Protein AF-A0A7C5NJ70-F1 (afdb_monomer)

Radius of gyration: 10.96 Å; Cα contacts (8 Å, |Δi|>4): 88; chains: 1; bounding box: 27×20×24 Å

Solvent-accessible surface area (backbone atoms only — not comparable to full-atom values): 3813 Å² total; per-residue (Å²): 34,74,43,87,48,94,86,42,55,77,76,70,86,80,65,84,96,62,85,63,48,78,76,43,70,54,92,59,76,47,70,57,96,87,42,77,41,32,41,26,37,32,35,48,89,98,44,75,31,29,43,58,42,90,79,60,83,89,131

Mean predicted aligned error: 2.75 Å

Structure (mmCIF, N/CA/C/O backbone):
data_AF-A0A7C5NJ70-F1
#
_entry.id   AF-A0A7C5NJ70-F1
#
loop_
_atom_site.group_PDB
_atom_site.id
_atom_site.type_symbol
_atom_site.label_atom_id
_atom_site.label_alt_id
_atom_site.label_comp_id
_atom_site.label_asym_id
_atom_site.label_entity_id
_atom_site.label_seq_id
_atom_site.pdbx_PDB_ins_code
_atom_site.Cartn_x
_atom_site.Cartn_y
_atom_site.Cartn_z
_atom_site.occupancy
_atom_site.B_iso_or_equiv
_atom_site.auth_seq_id
_atom_site.auth_comp_id
_atom_site.auth_asym_id
_atom_site.auth_atom_id
_atom_site.pdbx_PDB_model_num
ATOM 1 N N . ARG A 1 1 ? 5.197 -1.090 5.930 1.00 94.50 1 ARG A N 1
ATOM 2 C CA . ARG A 1 1 ? 6.648 -1.029 6.243 1.00 94.50 1 ARG A CA 1
ATOM 3 C C . ARG A 1 1 ? 7.081 0.414 6.456 1.00 94.50 1 ARG A C 1
ATOM 5 O O . ARG A 1 1 ? 6.387 1.307 5.986 1.00 94.50 1 ARG A O 1
ATOM 12 N N . GLU A 1 2 ? 8.193 0.650 7.151 1.00 96.06 2 GLU A N 1
ATOM 13 C CA . GLU A 1 2 ? 8.705 2.005 7.433 1.00 96.06 2 GLU A CA 1
ATOM 14 C C . GLU A 1 2 ? 9.154 2.7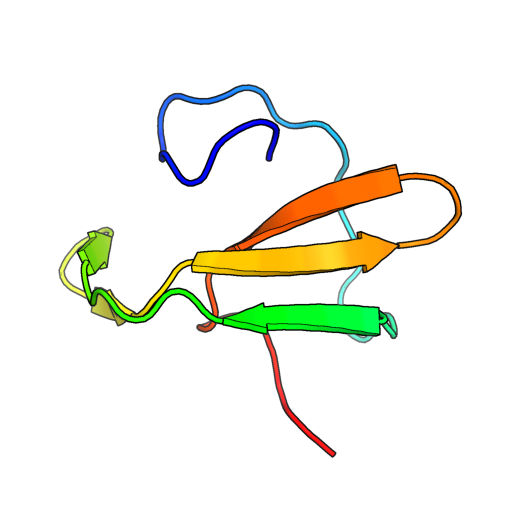55 6.176 1.00 96.06 2 GLU A C 1
ATOM 16 O O . GLU A 1 2 ? 8.851 3.935 6.010 1.00 96.06 2 GLU A O 1
ATOM 21 N N . LYS A 1 3 ? 9.829 2.050 5.263 1.00 94.31 3 LYS A N 1
ATOM 22 C CA . LYS A 1 3 ? 10.345 2.572 3.989 1.00 94.31 3 LYS A CA 1
ATOM 23 C C . LYS A 1 3 ? 9.872 1.677 2.830 1.00 94.31 3 LYS A C 1
ATOM 25 O O . LYS A 1 3 ? 9.518 0.522 3.082 1.00 94.31 3 LYS A O 1
ATOM 30 N N . PRO A 1 4 ? 9.889 2.151 1.572 1.00 91.94 4 PRO A N 1
ATOM 31 C CA . PRO A 1 4 ? 9.547 1.344 0.396 1.00 91.94 4 PRO A CA 1
ATOM 32 C C . PRO A 1 4 ? 10.699 0.386 0.029 1.00 91.94 4 PRO A C 1
ATOM 34 O O . PRO A 1 4 ? 11.281 0.451 -1.048 1.00 91.94 4 PRO A O 1
ATOM 37 N N . LEU A 1 5 ? 11.103 -0.467 0.976 1.00 89.88 5 LEU A N 1
ATOM 38 C CA . LEU A 1 5 ? 12.243 -1.379 0.859 1.00 89.88 5 LEU A CA 1
ATOM 39 C C . LEU A 1 5 ? 11.941 -2.711 1.544 1.00 89.88 5 LEU A C 1
ATOM 41 O O . LEU A 1 5 ? 11.442 -2.737 2.675 1.00 89.88 5 LEU A O 1
ATOM 45 N N . LEU A 1 6 ? 12.344 -3.817 0.909 1.00 86.25 6 LEU A N 1
ATOM 46 C CA . LEU A 1 6 ? 12.181 -5.166 1.461 1.00 86.25 6 LEU A CA 1
ATOM 47 C C . LEU A 1 6 ? 12.953 -5.413 2.763 1.00 86.25 6 LEU A C 1
ATOM 49 O O . LEU A 1 6 ? 12.572 -6.292 3.528 1.00 86.25 6 LEU A O 1
ATOM 53 N N . ALA A 1 7 ? 14.021 -4.663 3.021 1.00 89.81 7 ALA A N 1
ATOM 54 C CA . ALA A 1 7 ? 14.806 -4.780 4.248 1.00 89.81 7 ALA A CA 1
ATOM 55 C C 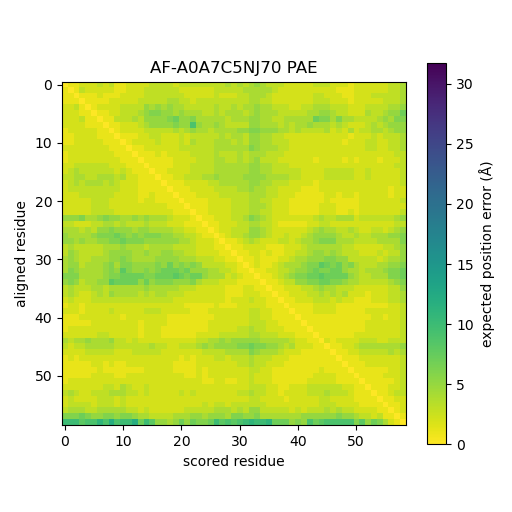. ALA A 1 7 ? 14.295 -3.867 5.381 1.00 89.81 7 ALA A C 1
ATOM 57 O O . ALA A 1 7 ? 14.809 -3.920 6.491 1.00 89.81 7 ALA A O 1
ATOM 58 N N . SER A 1 8 ? 13.300 -3.009 5.121 1.00 93.69 8 SER A N 1
ATOM 59 C CA . SER A 1 8 ? 12.815 -2.055 6.125 1.00 93.69 8 SER A CA 1
ATOM 60 C C . SER A 1 8 ? 11.920 -2.703 7.183 1.00 93.69 8 SER A C 1
ATOM 62 O O . SER A 1 8 ? 11.256 -3.719 6.924 1.00 93.69 8 SER A O 1
ATOM 64 N N . GLY A 1 9 ? 11.863 -2.068 8.357 1.00 95.38 9 GLY A N 1
ATOM 65 C CA . GLY A 1 9 ? 11.046 -2.498 9.487 1.00 95.38 9 GLY A CA 1
ATOM 66 C C . GLY A 1 9 ? 9.563 -2.670 9.139 1.00 95.38 9 GLY A C 1
ATOM 67 O O . GLY A 1 9 ? 8.983 -1.957 8.304 1.00 95.38 9 GLY A O 1
ATOM 68 N N . ILE A 1 10 ? 8.934 -3.656 9.781 1.00 95.31 10 ILE A N 1
ATOM 69 C CA . ILE A 1 10 ? 7.495 -3.914 9.682 1.00 95.31 10 ILE A CA 1
ATOM 70 C C . ILE A 1 10 ? 6.787 -3.086 10.762 1.00 95.31 10 ILE A C 1
ATOM 72 O O . ILE A 1 10 ? 6.875 -3.404 11.940 1.00 95.31 10 ILE A O 1
ATOM 76 N N . LEU A 1 11 ? 6.054 -2.046 10.349 1.00 94.81 11 LEU A N 1
ATOM 77 C CA . LEU A 1 11 ? 5.260 -1.185 11.246 1.00 94.81 11 LEU A CA 1
ATOM 78 C C . LEU A 1 11 ? 3.981 -1.854 11.778 1.00 94.81 11 LEU A C 1
ATOM 80 O O . LEU A 1 11 ? 3.517 -1.568 12.887 1.00 94.81 11 LEU A O 1
ATOM 84 N N . ALA A 1 12 ? 3.361 -2.675 10.932 1.00 93.75 12 ALA A N 1
ATOM 85 C CA . ALA A 1 12 ? 2.086 -3.333 11.174 1.00 93.75 12 ALA A CA 1
ATOM 86 C C . ALA A 1 12 ? 1.904 -4.498 10.192 1.00 93.75 12 ALA A C 1
ATOM 88 O O . ALA A 1 12 ? 2.508 -4.509 9.114 1.00 93.75 12 ALA A O 1
ATOM 89 N N . ARG A 1 13 ? 1.046 -5.446 10.570 1.00 95.50 13 ARG A N 1
ATOM 90 C CA . ARG A 1 13 ? 0.459 -6.447 9.675 1.00 95.50 13 ARG A CA 1
ATOM 91 C C . ARG A 1 13 ? -1.022 -6.114 9.541 1.00 95.50 13 ARG A C 1
ATOM 93 O O . ARG A 1 13 ? -1.676 -5.896 10.557 1.00 95.50 13 ARG A O 1
ATOM 100 N N . ILE A 1 14 ? -1.502 -6.029 8.310 1.00 95.50 14 ILE A N 1
ATOM 101 C CA . ILE A 1 14 ? -2.893 -5.703 7.995 1.00 95.50 14 ILE A CA 1
ATOM 102 C C . ILE A 1 14 ? -3.584 -7.030 7.657 1.00 95.50 14 ILE A C 1
ATOM 104 O O . ILE A 1 14 ? -3.021 -7.780 6.855 1.00 95.50 14 ILE A O 1
ATOM 108 N N . PRO A 1 15 ? -4.712 -7.377 8.301 1.00 96.81 15 PRO A N 1
ATOM 109 C CA . PRO A 1 15 ? -5.476 -8.566 7.942 1.00 96.81 15 PRO A CA 1
ATOM 110 C C . PRO A 1 15 ? -5.947 -8.514 6.488 1.00 96.81 15 PRO A C 1
ATOM 112 O O . PRO A 1 15 ? -6.185 -7.432 5.947 1.00 96.81 15 PRO A O 1
ATOM 115 N N . ASP A 1 16 ? -6.114 -9.684 5.877 1.00 95.69 16 ASP A N 1
ATOM 116 C CA . ASP A 1 16 ? -6.720 -9.794 4.551 1.00 95.69 16 ASP A CA 1
ATOM 117 C C . ASP A 1 16 ? -8.093 -9.098 4.503 1.00 95.69 16 ASP A C 1
ATOM 119 O O . ASP A 1 16 ? -8.788 -9.021 5.520 1.00 95.69 16 ASP A O 1
ATOM 123 N N . SER A 1 17 ? -8.458 -8.566 3.333 1.00 94.62 17 SER A N 1
ATOM 124 C CA . SER A 1 17 ? -9.737 -7.880 3.097 1.00 94.62 17 SER A CA 1
ATOM 125 C C . SER A 1 17 ? -9.994 -6.638 3.976 1.00 94.62 17 SER A C 1
ATOM 127 O O . SER A 1 17 ? -11.124 -6.161 4.074 1.00 94.62 17 SER A O 1
ATOM 129 N N . SER A 1 18 ? -8.960 -6.082 4.619 1.00 96.69 18 SER A N 1
ATOM 130 C CA . SER A 1 18 ? -9.075 -4.814 5.352 1.00 96.69 18 SER A CA 1
ATOM 131 C C . SER A 1 18 ? -9.039 -3.617 4.405 1.00 96.69 18 SER A C 1
ATOM 133 O O . SER A 1 18 ? -8.214 -3.564 3.494 1.00 96.69 18 SER A O 1
ATOM 135 N N . PHE A 1 19 ? -9.856 -2.603 4.687 1.00 95.88 19 PHE A N 1
ATOM 136 C CA . PHE A 1 19 ? -9.782 -1.320 3.992 1.00 95.88 19 PHE A CA 1
ATOM 137 C C . PHE A 1 19 ? -8.593 -0.487 4.482 1.00 95.88 19 PHE A C 1
ATOM 139 O O . PHE A 1 19 ? -8.284 -0.447 5.677 1.00 95.88 19 PHE A O 1
ATOM 146 N N . VAL A 1 20 ? -7.937 0.193 3.544 1.00 96.62 20 VAL A N 1
ATOM 147 C CA . VAL A 1 20 ? -6.839 1.131 3.790 1.00 96.62 20 VAL A CA 1
ATOM 148 C C . VAL A 1 20 ? -7.057 2.382 2.950 1.00 96.62 20 VAL A C 1
ATOM 150 O O . VAL A 1 20 ? -7.562 2.290 1.832 1.00 96.62 20 VAL A O 1
ATOM 153 N N . ASP A 1 21 ? -6.615 3.536 3.442 1.00 97.12 21 ASP A N 1
ATOM 154 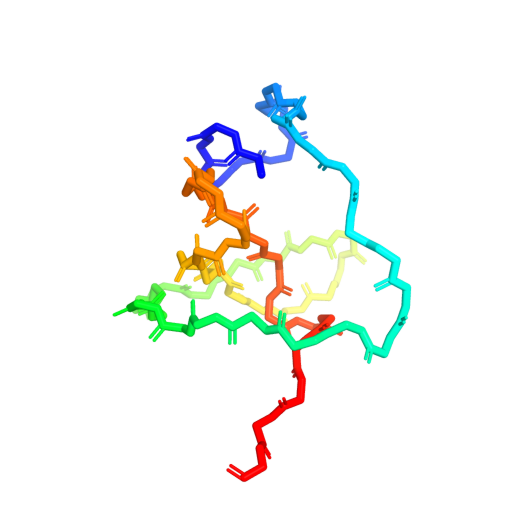C CA . ASP A 1 21 ? -6.575 4.740 2.614 1.00 97.12 21 ASP A CA 1
ATOM 155 C C . ASP A 1 21 ? -5.281 4.738 1.804 1.00 97.12 21 ASP A C 1
ATOM 157 O O . ASP A 1 21 ? -4.179 4.724 2.366 1.00 97.12 21 ASP A O 1
ATOM 161 N N . VAL A 1 22 ? -5.393 4.778 0.478 1.00 95.81 22 VAL A N 1
ATOM 162 C CA . VAL A 1 22 ? -4.236 4.950 -0.401 1.00 95.81 22 VAL A CA 1
ATOM 163 C C . VAL A 1 22 ? -3.891 6.432 -0.483 1.00 95.81 22 VAL A C 1
ATOM 165 O O . VAL A 1 22 ? -4.643 7.230 -1.033 1.00 95.81 22 VAL A O 1
ATOM 168 N N . LEU A 1 23 ? -2.723 6.796 0.043 1.00 96.12 23 LEU A N 1
ATOM 169 C CA . LEU A 1 23 ? -2.245 8.178 0.031 1.00 96.12 23 LEU A CA 1
ATOM 170 C C . LEU A 1 23 ? -1.481 8.489 -1.258 1.00 96.12 23 LEU A C 1
ATOM 172 O O . LEU A 1 23 ? -1.626 9.566 -1.830 1.00 96.12 23 LEU A O 1
ATOM 176 N N . TYR A 1 24 ? -0.629 7.559 -1.701 1.00 94.38 24 TYR A N 1
ATOM 177 C CA . TYR A 1 24 ? 0.220 7.755 -2.876 1.00 94.38 24 TYR A CA 1
ATOM 178 C C . TYR A 1 24 ? 0.761 6.431 -3.429 1.00 94.38 24 TYR A C 1
ATOM 180 O O . TYR A 1 24 ? 1.258 5.594 -2.676 1.00 94.38 24 TYR A O 1
ATOM 188 N N . PHE A 1 25 ? 0.753 6.273 -4.754 1.00 93.81 25 PHE A N 1
ATOM 189 C CA . PHE A 1 25 ? 1.515 5.231 -5.447 1.00 93.81 25 PHE A CA 1
ATOM 190 C C . PHE A 1 25 ? 2.853 5.778 -5.923 1.00 93.81 25 PHE A C 1
ATOM 192 O O . PHE A 1 25 ? 2.881 6.803 -6.603 1.00 93.81 25 PHE A O 1
ATOM 199 N N . ASP A 1 26 ? 3.942 5.056 -5.659 1.00 93.00 26 ASP A N 1
ATOM 200 C CA . ASP A 1 26 ? 5.242 5.400 -6.231 1.00 93.00 26 ASP A CA 1
ATOM 201 C C . ASP A 1 26 ? 5.156 5.444 -7.769 1.00 93.00 26 ASP A C 1
ATOM 203 O O . ASP A 1 26 ? 4.411 4.706 -8.422 1.00 93.00 26 ASP A O 1
ATOM 207 N N . THR A 1 27 ? 5.920 6.344 -8.370 1.00 91.75 27 THR A N 1
ATOM 208 C CA . THR A 1 27 ? 6.046 6.460 -9.828 1.00 91.75 27 THR A CA 1
ATOM 209 C C . THR A 1 27 ? 6.971 5.391 -10.398 1.00 91.75 27 THR A C 1
ATOM 211 O O . THR A 1 27 ? 6.866 5.041 -11.574 1.00 91.75 27 THR A O 1
ATOM 214 N N . LYS A 1 28 ? 7.862 4.838 -9.567 1.00 92.44 28 LYS A N 1
ATOM 215 C CA . LYS A 1 28 ? 8.837 3.825 -9.971 1.00 92.44 28 LYS A CA 1
ATOM 216 C C . LYS A 1 28 ? 8.297 2.412 -9.788 1.00 92.44 28 LYS A C 1
ATOM 218 O O . LYS A 1 28 ? 7.685 2.089 -8.773 1.00 92.44 28 LYS A O 1
ATOM 223 N N . TYR A 1 29 ? 8.595 1.565 -10.771 1.00 92.38 29 TYR A N 1
ATOM 224 C CA . TYR A 1 29 ? 8.407 0.120 -10.683 1.00 92.38 29 TYR A CA 1
ATOM 225 C C . TYR A 1 29 ? 9.675 -0.566 -10.197 1.00 92.38 29 TYR A C 1
ATOM 227 O O . TYR A 1 29 ? 10.781 -0.218 -10.604 1.00 92.38 29 TYR A O 1
ATOM 235 N N . TYR A 1 30 ? 9.483 -1.576 -9.360 1.00 91.12 30 TYR A N 1
ATOM 236 C CA . TYR A 1 30 ? 10.529 -2.42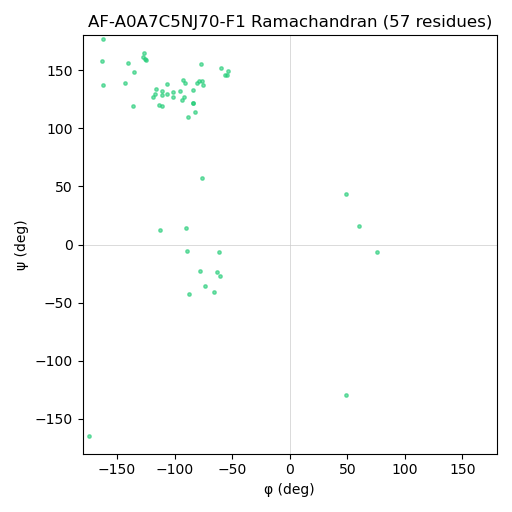8 -8.816 1.00 91.12 30 TYR A CA 1
ATOM 237 C C . TYR A 1 30 ? 10.185 -3.890 -9.097 1.00 91.12 30 TYR A C 1
ATOM 239 O O . TYR A 1 30 ? 9.046 -4.219 -9.433 1.00 91.12 30 TYR A O 1
ATOM 247 N N . TYR A 1 31 ? 11.172 -4.767 -8.941 1.00 89.62 31 TYR A N 1
ATOM 248 C CA . TYR A 1 31 ? 10.977 -6.211 -8.979 1.00 89.62 31 TYR A CA 1
ATOM 249 C C . TYR A 1 31 ? 11.192 -6.782 -7.582 1.00 89.62 31 TYR A C 1
ATOM 251 O O . TYR A 1 31 ? 12.284 -6.657 -7.028 1.00 89.62 31 TYR A O 1
ATOM 259 N N . LEU A 1 32 ? 10.164 -7.415 -7.021 1.00 83.62 32 LEU A N 1
ATOM 260 C CA . LEU A 1 32 ? 10.248 -8.172 -5.775 1.00 83.62 32 LEU A CA 1
ATOM 261 C C . LEU A 1 32 ? 10.004 -9.644 -6.093 1.00 83.62 32 LEU A C 1
ATOM 263 O O . LEU A 1 32 ? 8.957 -9.9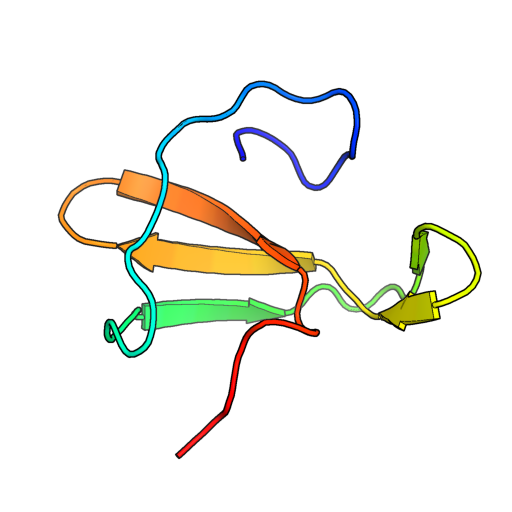90 -6.630 1.00 83.62 32 LEU A O 1
ATOM 267 N N . ASN A 1 33 ? 10.975 -10.511 -5.793 1.00 84.69 33 ASN A N 1
ATOM 268 C CA . ASN A 1 33 ? 10.908 -11.949 -6.093 1.00 84.69 33 ASN A CA 1
ATOM 269 C C . ASN A 1 33 ? 10.490 -12.242 -7.551 1.00 84.69 33 ASN A C 1
ATOM 271 O O . ASN A 1 33 ? 9.616 -13.063 -7.806 1.00 84.69 33 ASN A O 1
ATOM 275 N N . GLY A 1 34 ? 11.061 -11.505 -8.511 1.00 89.19 34 GLY A N 1
ATOM 276 C CA . GLY A 1 34 ? 10.735 -11.632 -9.938 1.00 89.19 34 GLY A CA 1
ATOM 277 C C . GLY A 1 34 ? 9.400 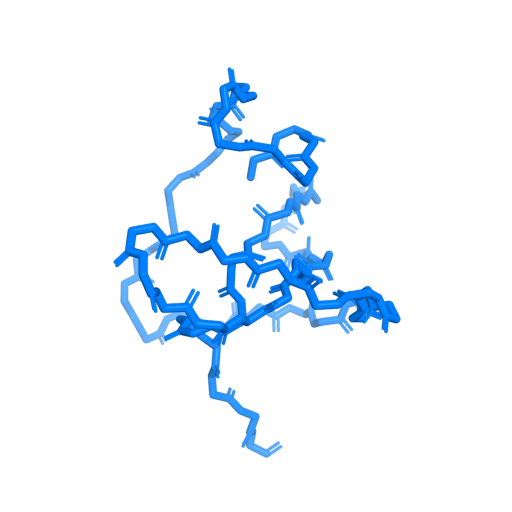-11.005 -10.362 1.00 89.19 34 GLY A C 1
ATOM 278 O O . GLY A 1 34 ? 9.134 -10.902 -11.555 1.00 89.19 34 GLY A O 1
ATOM 279 N N . THR A 1 35 ? 8.590 -10.519 -9.420 1.00 90.31 35 THR A N 1
ATOM 280 C CA . THR A 1 35 ? 7.306 -9.868 -9.703 1.00 90.31 35 THR A CA 1
ATOM 281 C C . THR A 1 35 ? 7.488 -8.360 -9.798 1.00 90.31 35 THR A C 1
ATOM 283 O O . THR A 1 35 ? 7.995 -7.727 -8.869 1.00 90.31 35 THR A O 1
ATOM 286 N N . ARG A 1 36 ? 7.072 -7.771 -10.922 1.00 93.31 36 ARG A N 1
ATOM 287 C CA . ARG A 1 36 ? 7.055 -6.317 -11.104 1.00 93.31 36 ARG A CA 1
ATOM 288 C C . ARG A 1 36 ? 5.887 -5.708 -10.329 1.00 93.31 36 ARG A C 1
ATOM 290 O O . ARG A 1 36 ? 4.776 -6.211 -10.407 1.00 93.31 36 ARG A O 1
ATOM 297 N N . GLY A 1 37 ? 6.131 -4.590 -9.662 1.00 94.69 37 GLY A N 1
ATOM 298 C CA . GLY A 1 37 ? 5.100 -3.817 -8.970 1.00 94.69 37 GLY A CA 1
ATOM 299 C C . GLY A 1 37 ? 5.673 -2.523 -8.416 1.00 94.69 37 GLY A C 1
ATOM 300 O O . GLY A 1 37 ? 6.761 -2.093 -8.820 1.00 94.69 37 GLY A O 1
ATOM 301 N N . ARG A 1 38 ? 4.945 -1.883 -7.513 1.00 95.50 38 ARG A N 1
ATOM 302 C CA . ARG A 1 38 ? 5.287 -0.583 -6.935 1.00 95.50 38 ARG A CA 1
ATOM 303 C C . ARG A 1 38 ? 4.954 -0.539 -5.461 1.00 95.50 38 ARG A C 1
ATOM 305 O O . ARG A 1 38 ? 4.076 -1.236 -4.962 1.00 95.50 38 ARG A O 1
ATOM 312 N N . TRP A 1 39 ? 5.646 0.343 -4.757 1.00 96.38 39 TRP A N 1
ATOM 313 C CA . TRP A 1 39 ? 5.280 0.655 -3.388 1.00 96.38 39 TRP A CA 1
ATOM 314 C C . TRP A 1 39 ? 4.122 1.645 -3.358 1.00 96.38 39 TRP A C 1
ATOM 316 O O . TRP A 1 39 ? 4.082 2.617 -4.111 1.00 96.38 39 TRP A O 1
ATOM 326 N N . CYS A 1 40 ? 3.199 1.402 -2.443 1.00 96.50 40 CYS A N 1
ATOM 327 C CA . CYS A 1 40 ? 2.072 2.260 -2.146 1.00 96.50 40 CYS A CA 1
ATOM 328 C C . CYS A 1 40 ? 2.200 2.755 -0.706 1.00 96.50 40 CYS A C 1
ATOM 330 O O . CYS A 1 40 ? 2.437 1.964 0.214 1.00 96.50 40 CYS A O 1
ATOM 332 N N . ARG A 1 41 ? 2.077 4.066 -0.505 1.00 97.12 41 ARG A N 1
ATOM 333 C CA . ARG A 1 41 ? 1.926 4.665 0.816 1.00 97.12 41 ARG A CA 1
ATOM 334 C C . ARG A 1 41 ? 0.452 4.595 1.191 1.00 97.12 41 ARG A C 1
ATOM 336 O O . ARG A 1 41 ? -0.387 5.155 0.489 1.00 97.12 41 ARG A O 1
ATOM 343 N N . VAL A 1 42 ? 0.163 3.937 2.305 1.00 97.31 42 VAL A N 1
ATOM 344 C CA . VAL A 1 42 ? -1.196 3.789 2.827 1.00 97.31 42 VAL A CA 1
ATOM 345 C C . VAL A 1 42 ? -1.286 4.274 4.262 1.00 97.31 42 VAL A C 1
ATOM 347 O O . VAL A 1 42 ? -0.281 4.289 4.986 1.00 97.31 42 VAL A O 1
ATOM 350 N N . LYS A 1 43 ? -2.509 4.578 4.682 1.00 97.56 43 LYS A N 1
ATOM 351 C CA . LYS A 1 43 ? -2.890 4.724 6.080 1.00 97.56 43 LYS A CA 1
ATOM 352 C C . LYS A 1 43 ? -3.820 3.578 6.482 1.00 97.56 43 LYS A C 1
ATOM 354 O O . LYS A 1 43 ? -4.767 3.256 5.772 1.00 97.56 43 LYS A O 1
ATOM 359 N N . TYR A 1 44 ? -3.526 2.956 7.620 1.00 96.75 44 TYR A N 1
ATOM 360 C CA . TYR A 1 44 ? -4.361 1.933 8.246 1.00 96.75 44 TYR A CA 1
ATOM 361 C C . TYR A 1 44 ? -4.439 2.207 9.747 1.00 96.75 44 TYR A C 1
ATOM 363 O O 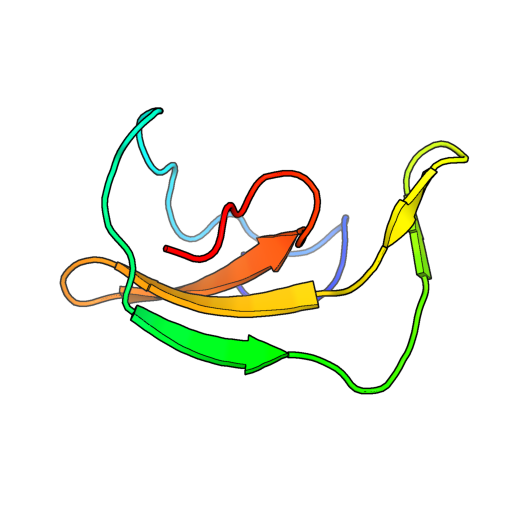. TYR A 1 44 ? -3.407 2.229 10.429 1.00 96.75 44 TYR A O 1
ATOM 371 N N . ALA A 1 45 ? -5.657 2.433 10.249 1.00 93.25 45 ALA A N 1
ATOM 372 C CA . ALA A 1 45 ? -5.886 3.031 11.565 1.00 93.25 45 ALA A CA 1
ATOM 373 C C . ALA A 1 45 ? -5.036 4.315 11.730 1.00 93.25 45 ALA A C 1
ATOM 375 O O . ALA A 1 45 ? -5.003 5.161 10.835 1.00 93.25 45 ALA A O 1
ATOM 376 N N . ASP A 1 46 ? -4.292 4.442 12.828 1.00 94.50 46 ASP A N 1
ATOM 377 C CA . ASP A 1 46 ? -3.449 5.611 13.114 1.00 94.50 46 ASP A CA 1
ATOM 378 C C . ASP A 1 46 ? -2.011 5.481 12.583 1.00 94.50 46 ASP A C 1
AT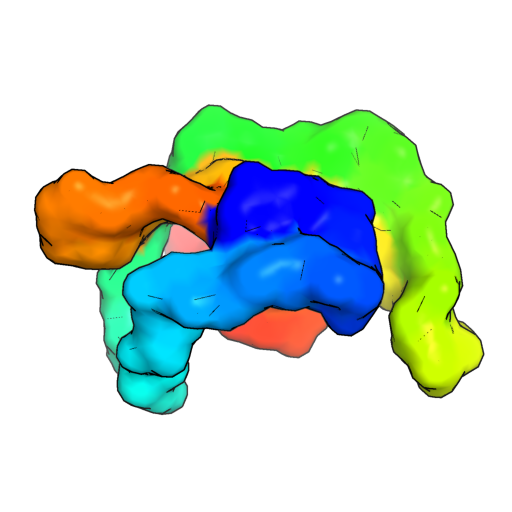OM 380 O O . ASP A 1 46 ? -1.117 6.225 12.987 1.00 94.50 46 ASP A O 1
ATOM 384 N N . LYS A 1 47 ? -1.748 4.511 11.696 1.00 95.44 47 LYS A N 1
ATOM 385 C CA . LYS A 1 47 ? -0.407 4.240 11.167 1.00 95.44 47 LYS A CA 1
ATOM 386 C C . LYS A 1 47 ? -0.334 4.484 9.671 1.00 95.44 47 LYS A C 1
ATOM 388 O O . LYS A 1 47 ? -1.129 3.956 8.900 1.00 95.44 47 LYS A O 1
ATOM 393 N N . GLU A 1 48 ? 0.718 5.178 9.257 1.00 97.38 48 GLU A N 1
ATOM 394 C CA . GLU A 1 48 ? 1.088 5.300 7.852 1.00 97.38 48 GLU A CA 1
ATOM 395 C C . GLU A 1 48 ? 2.321 4.466 7.522 1.00 97.38 48 GLU A C 1
ATOM 397 O O . GLU A 1 48 ? 3.317 4.457 8.251 1.00 97.38 48 GLU A O 1
ATOM 402 N N . GLY A 1 49 ? 2.289 3.795 6.377 1.00 96.94 49 GLY A N 1
ATOM 403 C CA . GLY A 1 49 ? 3.355 2.892 5.979 1.00 96.94 49 GLY A CA 1
ATOM 404 C C . GLY A 1 49 ? 3.352 2.574 4.495 1.00 96.94 49 GLY A C 1
ATOM 405 O O . GLY A 1 49 ? 2.492 3.004 3.739 1.00 96.94 49 GLY A O 1
ATOM 406 N N . TRP A 1 50 ? 4.350 1.798 4.089 1.00 96.81 50 TRP A N 1
ATOM 407 C CA . TRP A 1 50 ? 4.503 1.312 2.721 1.00 96.81 50 TRP A CA 1
ATOM 408 C C . TRP A 1 50 ? 4.043 -0.137 2.579 1.00 96.81 50 TRP A C 1
ATOM 410 O O . TRP A 1 50 ? 4.471 -0.997 3.357 1.00 96.81 50 TRP A O 1
ATOM 420 N N . VAL A 1 51 ? 3.225 -0.412 1.572 1.00 96.38 51 VAL A N 1
ATOM 421 C CA . VAL A 1 51 ? 2.764 -1.750 1.181 1.00 96.38 51 VAL A CA 1
ATOM 422 C C . VAL A 1 51 ? 3.090 -1.975 -0.288 1.00 96.38 51 VAL A C 1
ATOM 424 O O . VAL A 1 51 ? 3.332 -1.024 -1.029 1.00 96.38 51 VAL A O 1
ATOM 427 N N . TRP A 1 52 ? 3.149 -3.233 -0.698 1.00 96.12 52 TRP A N 1
ATOM 428 C CA . TRP A 1 52 ? 3.350 -3.581 -2.097 1.00 96.12 52 TRP A CA 1
ATOM 429 C C . TRP A 1 52 ? 2.007 -3.570 -2.831 1.00 96.12 52 TRP A C 1
ATOM 431 O O . TRP A 1 52 ? 1.039 -4.122 -2.312 1.00 96.12 52 TRP A O 1
ATOM 441 N N . ASP A 1 53 ? 1.950 -2.940 -4.006 1.00 94.75 53 ASP A N 1
ATOM 442 C CA . ASP A 1 53 ? 0.717 -2.777 -4.790 1.00 94.75 53 ASP A CA 1
ATOM 443 C C . ASP A 1 53 ? 0.085 -4.106 -5.212 1.00 94.75 53 ASP A C 1
ATOM 445 O O . ASP A 1 53 ? -1.131 -4.190 -5.303 1.00 94.75 53 ASP A O 1
ATOM 449 N N . GLY A 1 54 ? 0.876 -5.172 -5.357 1.00 93.25 54 GLY A N 1
ATOM 450 C CA . GLY A 1 54 ? 0.367 -6.523 -5.612 1.00 93.25 54 GLY A CA 1
ATOM 451 C C . GLY A 1 54 ? -0.533 -7.109 -4.511 1.00 93.25 54 GLY A C 1
ATOM 452 O O . GLY A 1 54 ? -1.072 -8.191 -4.707 1.00 93.25 54 GLY A O 1
ATOM 453 N N . PHE A 1 55 ? -0.688 -6.432 -3.367 1.00 93.81 55 PHE A N 1
ATOM 454 C CA . PHE A 1 55 ? -1.638 -6.793 -2.303 1.00 93.81 55 PHE A CA 1
ATOM 455 C C . PHE A 1 55 ? -2.776 -5.772 -2.145 1.00 93.81 55 PHE A C 1
ATOM 457 O O . PHE A 1 55 ? -3.456 -5.780 -1.122 1.00 93.81 55 PHE A O 1
ATOM 464 N N . ILE A 1 56 ? -2.942 -4.852 -3.098 1.00 93.50 56 ILE A N 1
ATOM 465 C CA . ILE A 1 56 ? -3.958 -3.799 -3.056 1.00 93.50 56 ILE A CA 1
ATOM 466 C C . ILE A 1 56 ? -4.886 -3.964 -4.256 1.00 93.50 56 ILE A C 1
ATOM 468 O O . ILE A 1 56 ? -4.442 -3.969 -5.402 1.00 93.50 56 ILE A O 1
ATOM 472 N N . GLU A 1 57 ? -6.183 -4.025 -3.979 1.00 93.75 57 GLU A N 1
ATOM 473 C CA . GLU A 1 57 ? -7.241 -3.915 -4.977 1.00 93.75 57 GLU A CA 1
ATOM 474 C C . GLU A 1 57 ? -7.903 -2.539 -4.836 1.00 93.75 57 GLU A C 1
ATOM 476 O O . GLU A 1 57 ? -8.233 -2.118 -3.727 1.00 93.75 57 GLU A O 1
ATOM 481 N N . ILE A 1 58 ? -8.043 -1.811 -5.948 1.00 88.81 58 ILE A N 1
ATOM 482 C CA . ILE A 1 58 ? -8.770 -0.537 -5.981 1.00 88.81 58 ILE A CA 1
ATOM 483 C C . ILE A 1 58 ? -10.222 -0.829 -6.341 1.00 88.81 58 ILE A C 1
ATOM 485 O O . ILE A 1 58 ? -10.473 -1.473 -7.360 1.00 88.81 58 ILE A O 1
ATOM 489 N N . GLN A 1 59 ? -11.142 -0.337 -5.514 1.00 80.38 59 GLN A N 1
ATOM 490 C CA . GLN A 1 59 ? -12.586 -0.375 -5.750 1.00 80.38 59 GLN A CA 1
ATOM 491 C C . GLN A 1 59 ? -13.101 0.971 -6.252 1.00 80.38 59 GLN A C 1
ATOM 493 O O . GLN A 1 59 ? -12.525 2.010 -5.851 1.00 80.38 59 GLN A O 1
#

Sequence (59 aa):
REKPLLASGILARIPDSSFVDVLYFDTKYYYLNGTRGRWCRVKYADKEGWVWDGFIEIQ

Foldseek 3Di:
DADFDPPDDDPDDDDQPDDK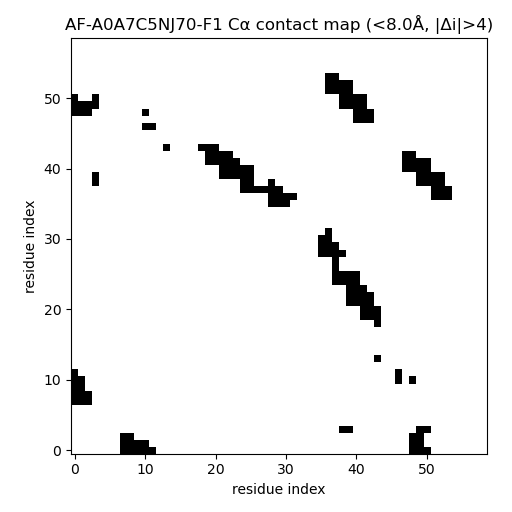AFPDWDPDWDADPNDIWTWTWIDDPNDIDIDTCVRDDDD

Nearest PDB structures (foldseek):
  4fm2-assembly1_A  TM=6.587E-01  e=3.436E+00  Pyrococcus abyssi GE5
  5wtq-assembly2_C  TM=4.179E-01  e=7.634E+00  Homo sapiens
  8owu-assembly1_D  TM=3.849E-01  e=8.632E+00  Bacillus cereus BAG3X2-1
  5xfu-assembly1_B  TM=3.100E-01  e=5.281E+00  Dioscoreophyllum cumminsii
  5zeb-assembly1_e  TM=3.116E-01  e=9.760E+00  Mycolicibacterium smegmatis MC2 155

pLDDT: mean 93.7, std 3.53, range [80.38, 97.56]

Secondary structure (DSSP, 8-state):
--SSSTTS-----PPTT---EEEEE-SS-EEETTEEE-EEEEEETTEEEEEEGGG----